Protein AF-N1J8Z5-F1 (afdb_monomer)

Radius of gyration: 18.15 Å; Cα contacts (8 Å, |Δi|>4): 123; chains: 1; bounding box: 37×50×65 Å

Foldseek 3Di:
DDPPQDPVVLCVPADPLLVVVLVCQVVVVAPQLQNCCVVVPPPRVALADPQRRRHRTSCCLQQPRPVNPVCSCVLCVVDPDNDPVSLSRDSSSSRSSSLSCLVVCPRVVSPVVSVVVVVVVVVVVVVVVVPVPDDDD

Organism: Blumeria graminis f. sp. hordei (strain DH14) (NCBI:txid546991)

Structure (mmCIF, N/CA/C/O backbone):
data_AF-N1J8Z5-F1
#
_entry.id   AF-N1J8Z5-F1
#
loop_
_atom_site.group_PDB
_atom_site.id
_atom_site.type_symbol
_atom_site.label_atom_id
_atom_site.label_alt_id
_atom_site.label_comp_id
_atom_site.label_asym_id
_atom_site.label_entity_id
_atom_site.label_seq_id
_atom_site.pdbx_PDB_ins_code
_atom_site.Cartn_x
_atom_site.Cartn_y
_atom_site.Cartn_z
_atom_site.occupancy
_atom_site.B_iso_or_equiv
_atom_site.auth_seq_id
_atom_site.auth_comp_id
_atom_site.auth_asym_id
_atom_site.auth_atom_id
_atom_site.pdbx_PDB_model_num
ATOM 1 N N . MET A 1 1 ? 8.241 29.263 -8.642 1.00 38.12 1 MET A N 1
ATOM 2 C CA . MET A 1 1 ? 8.062 27.816 -8.389 1.00 38.12 1 MET A CA 1
ATOM 3 C C . MET A 1 1 ? 8.670 27.029 -9.546 1.00 38.12 1 MET A C 1
ATOM 5 O O . MET A 1 1 ? 8.382 27.353 -10.688 1.00 38.12 1 MET A O 1
ATOM 9 N N . ASN A 1 2 ? 9.549 26.062 -9.270 1.00 30.31 2 ASN A N 1
ATOM 10 C CA . ASN A 1 2 ? 10.250 25.263 -10.283 1.00 30.31 2 ASN A CA 1
ATOM 11 C C . ASN A 1 2 ? 9.467 23.954 -10.510 1.00 30.31 2 ASN A C 1
ATOM 13 O O . ASN A 1 2 ? 9.427 23.104 -9.627 1.00 30.31 2 ASN A O 1
ATOM 17 N N . PHE A 1 3 ? 8.796 23.804 -11.654 1.00 43.50 3 PHE A N 1
ATOM 18 C CA . PHE A 1 3 ? 7.903 22.672 -11.957 1.00 43.50 3 PHE A CA 1
ATOM 19 C C . PHE A 1 3 ? 8.655 21.417 -12.446 1.00 43.50 3 PHE A C 1
ATOM 21 O O . PHE A 1 3 ? 8.291 20.825 -13.460 1.00 43.50 3 PHE A O 1
ATOM 28 N N . LYS A 1 4 ? 9.718 20.994 -11.750 1.00 46.00 4 LYS A N 1
ATOM 29 C CA . LYS A 1 4 ? 10.483 19.782 -12.121 1.00 46.00 4 LYS A CA 1
ATOM 30 C C . LYS A 1 4 ? 9.924 18.475 -11.530 1.00 46.00 4 LYS A C 1
ATOM 32 O O . LYS A 1 4 ? 10.306 17.393 -11.977 1.00 46.00 4 LYS A O 1
ATOM 37 N N . ASP A 1 5 ? 8.945 18.570 -10.628 1.00 51.22 5 ASP A N 1
ATOM 38 C CA . ASP A 1 5 ? 8.375 17.429 -9.898 1.00 51.22 5 ASP A CA 1
ATOM 39 C C . ASP A 1 5 ? 6.859 17.318 -10.092 1.00 51.22 5 ASP A C 1
ATOM 41 O O . ASP A 1 5 ? 6.058 17.433 -9.165 1.00 51.22 5 ASP A O 1
ATOM 45 N N . THR A 1 6 ? 6.426 17.124 -11.337 1.00 52.56 6 THR A N 1
ATOM 46 C CA . THR A 1 6 ? 5.006 16.905 -11.631 1.00 52.56 6 THR A CA 1
ATOM 47 C C . THR A 1 6 ? 4.553 15.556 -11.042 1.00 52.56 6 THR A C 1
ATOM 49 O O . THR A 1 6 ? 5.223 14.547 -11.289 1.00 52.56 6 THR A O 1
ATOM 52 N N . PRO A 1 7 ? 3.388 15.475 -10.360 1.00 59.75 7 PRO A N 1
ATOM 53 C CA . PRO A 1 7 ? 2.803 14.220 -9.859 1.00 59.75 7 PRO A CA 1
ATOM 54 C C . PRO A 1 7 ? 2.757 13.086 -10.897 1.00 59.75 7 PRO A C 1
ATOM 56 O O . PRO A 1 7 ? 2.840 11.912 -10.549 1.00 59.75 7 PRO A O 1
ATOM 59 N N . LEU A 1 8 ? 2.701 13.441 -12.185 1.00 64.06 8 LEU A N 1
ATOM 60 C CA . LEU A 1 8 ? 2.708 12.527 -13.327 1.00 64.06 8 LEU A CA 1
ATOM 61 C C . LEU A 1 8 ? 3.923 11.584 -13.374 1.00 64.06 8 LEU A C 1
ATOM 63 O O . LEU A 1 8 ? 3.793 10.470 -13.877 1.00 64.06 8 LEU A O 1
ATOM 67 N N . ARG A 1 9 ? 5.094 11.982 -12.850 1.00 74.38 9 ARG A N 1
ATOM 68 C CA . ARG A 1 9 ? 6.315 11.156 -12.940 1.00 74.38 9 ARG A CA 1
ATOM 69 C C . ARG A 1 9 ? 6.191 9.836 -12.182 1.00 74.38 9 ARG A C 1
ATOM 71 O O . ARG A 1 9 ? 6.648 8.819 -12.692 1.00 74.38 9 ARG A O 1
ATOM 78 N N . ILE A 1 10 ? 5.530 9.837 -11.022 1.00 78.88 10 ILE A N 1
ATOM 79 C CA . ILE A 1 10 ? 5.316 8.624 -10.211 1.00 78.88 10 ILE A CA 1
ATOM 80 C C . ILE A 1 10 ? 4.360 7.654 -10.918 1.00 78.88 10 ILE A C 1
ATOM 82 O O . ILE A 1 10 ? 4.491 6.446 -10.771 1.00 78.88 10 ILE A O 1
ATOM 86 N N . HIS A 1 11 ? 3.433 8.173 -11.727 1.00 82.88 11 HIS A N 1
ATOM 87 C CA . HIS A 1 11 ? 2.389 7.385 -12.385 1.00 82.88 11 HIS A CA 1
ATOM 88 C C . HIS A 1 11 ? 2.751 6.892 -13.789 1.00 82.88 11 HIS A C 1
ATOM 90 O O . HIS A 1 11 ? 2.055 6.030 -14.316 1.00 82.88 11 HIS A O 1
ATOM 96 N N . ARG A 1 12 ? 3.828 7.406 -14.402 1.00 77.06 12 ARG A N 1
ATOM 97 C CA . ARG A 1 12 ? 4.136 7.192 -15.830 1.00 77.06 12 ARG A CA 1
ATOM 98 C C . ARG A 1 12 ? 4.230 5.717 -16.238 1.00 77.06 12 ARG A C 1
ATOM 100 O O . ARG A 1 12 ? 3.844 5.383 -17.350 1.00 77.06 12 ARG A O 1
ATOM 107 N N . ASN A 1 13 ? 4.718 4.865 -15.339 1.00 79.44 13 ASN A N 1
ATOM 108 C CA . ASN A 1 13 ? 4.941 3.439 -15.591 1.00 79.44 13 ASN A CA 1
ATOM 109 C C . ASN A 1 13 ? 4.050 2.538 -14.721 1.00 79.44 13 ASN A C 1
ATOM 111 O O . ASN A 1 13 ? 4.352 1.360 -14.550 1.00 79.44 13 ASN A O 1
ATOM 115 N N . LEU A 1 14 ? 2.987 3.096 -14.135 1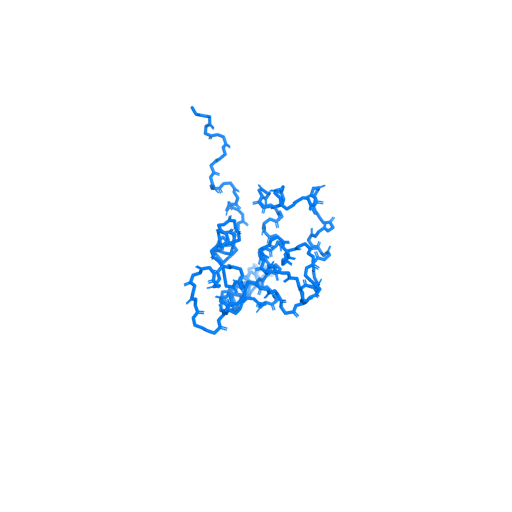.00 90.25 14 LEU A N 1
ATOM 116 C CA . LEU A 1 14 ? 2.051 2.352 -13.302 1.00 90.25 14 LEU A CA 1
ATOM 117 C C . LEU A 1 14 ? 0.800 1.991 -14.099 1.00 90.25 14 LEU A C 1
ATOM 119 O O . LEU A 1 14 ? 0.268 2.812 -14.848 1.00 90.25 14 LEU A O 1
ATOM 123 N N . THR A 1 15 ? 0.261 0.795 -13.870 1.00 91.25 15 THR A N 1
ATOM 124 C CA . THR A 1 15 ? -1.091 0.471 -14.340 1.00 91.25 15 THR A CA 1
ATOM 125 C C . THR A 1 15 ? -2.128 1.384 -13.674 1.00 91.25 15 THR A C 1
ATOM 127 O O . THR A 1 15 ? -1.847 2.096 -12.700 1.00 91.25 15 THR A O 1
ATOM 130 N N . ARG A 1 16 ? -3.374 1.366 -14.165 1.00 90.50 16 ARG A N 1
ATOM 131 C CA . ARG A 1 16 ? -4.466 2.115 -13.518 1.00 90.50 16 ARG A CA 1
ATOM 132 C C . ARG A 1 16 ? -4.691 1.644 -12.080 1.00 90.50 16 ARG A C 1
ATOM 134 O O . ARG A 1 16 ? -4.859 2.486 -11.197 1.00 90.50 16 ARG A O 1
ATOM 141 N N . ALA A 1 17 ? -4.647 0.331 -11.830 1.00 92.56 17 ALA A N 1
ATOM 142 C CA . ALA A 1 17 ? -4.777 -0.201 -10.477 1.00 92.56 17 ALA A CA 1
ATOM 143 C C . ALA A 1 17 ? -3.613 0.259 -9.592 1.00 92.56 17 ALA A C 1
ATOM 145 O O . ALA A 1 17 ? -3.847 0.820 -8.522 1.00 92.56 17 ALA A O 1
ATOM 146 N N . GLN A 1 18 ? -2.371 0.112 -10.061 1.00 94.06 18 GLN A N 1
ATOM 147 C CA . GLN A 1 18 ? -1.185 0.548 -9.321 1.00 94.06 18 GLN A CA 1
ATOM 148 C C . GLN A 1 18 ? -1.222 2.050 -9.012 1.00 94.06 18 GLN A C 1
ATOM 150 O O . GLN A 1 18 ? -0.948 2.450 -7.884 1.00 94.06 18 GLN A O 1
ATOM 155 N N . SER A 1 19 ? -1.634 2.884 -9.969 1.00 94.06 19 SER A N 1
ATOM 156 C CA . SER A 1 19 ? -1.789 4.328 -9.764 1.00 94.06 19 SER A CA 1
ATOM 157 C C . SER A 1 19 ? -2.828 4.664 -8.694 1.00 94.06 19 SER A C 1
ATOM 159 O O . SER A 1 19 ? -2.574 5.525 -7.851 1.00 94.06 19 SER A O 1
ATOM 161 N N . SER A 1 20 ? -3.969 3.969 -8.680 1.00 93.94 20 SER A N 1
ATOM 162 C CA . SER A 1 20 ? -4.996 4.151 -7.645 1.00 93.94 20 SER A CA 1
ATOM 163 C C . SER A 1 20 ? -4.469 3.781 -6.257 1.00 93.94 20 SER A C 1
ATOM 165 O O . SER A 1 20 ? -4.630 4.552 -5.307 1.00 93.94 20 SER A O 1
ATOM 167 N N . VAL A 1 21 ? -3.768 2.646 -6.147 1.00 95.44 21 VAL A N 1
ATOM 168 C CA . VAL A 1 21 ? -3.117 2.234 -4.897 1.00 95.44 21 VAL A CA 1
ATOM 169 C C . VAL A 1 21 ? -2.086 3.283 -4.477 1.00 95.44 21 VAL A C 1
ATOM 171 O O . VAL A 1 21 ? -2.115 3.737 -3.338 1.00 95.44 21 VAL A O 1
ATOM 174 N N . ALA A 1 22 ? -1.225 3.734 -5.391 1.00 9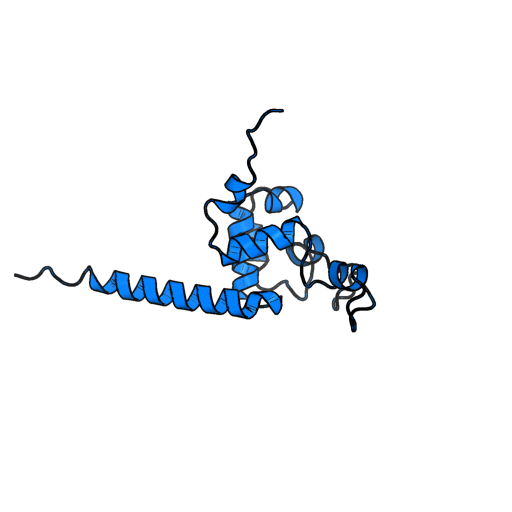5.19 22 ALA A N 1
ATOM 175 C CA . ALA A 1 22 ? -0.181 4.716 -5.115 1.00 95.19 22 ALA A CA 1
ATOM 176 C C . ALA A 1 22 ? -0.724 6.034 -4.542 1.00 95.19 22 ALA A C 1
ATOM 178 O O . ALA A 1 22 ? -0.193 6.535 -3.550 1.00 95.19 22 ALA A O 1
ATOM 179 N N . ILE A 1 23 ? -1.801 6.574 -5.123 1.00 94.69 23 ILE A N 1
ATOM 180 C CA . ILE A 1 23 ? -2.457 7.794 -4.627 1.00 94.69 23 ILE A CA 1
ATOM 181 C C . ILE A 1 23 ? -2.951 7.592 -3.192 1.00 94.69 23 ILE A C 1
ATOM 183 O O . ILE A 1 23 ? -2.731 8.448 -2.332 1.00 94.69 23 ILE A O 1
ATOM 187 N N . GLN A 1 24 ? -3.589 6.456 -2.914 1.00 95.88 24 GLN A N 1
ATOM 188 C CA . GLN A 1 24 ? -4.141 6.160 -1.591 1.00 95.88 24 GLN A CA 1
ATOM 189 C C . GLN A 1 24 ? -3.058 5.893 -0.542 1.00 95.88 24 GLN A C 1
ATOM 191 O O . GLN A 1 24 ? -3.215 6.302 0.605 1.00 95.88 24 GLN A O 1
ATOM 196 N N . LEU A 1 25 ? -1.935 5.277 -0.926 1.00 95.75 25 LEU A N 1
ATOM 197 C CA . LEU A 1 25 ? -0.776 5.119 -0.045 1.00 95.75 25 LEU A CA 1
ATOM 198 C C . LEU A 1 25 ? -0.180 6.477 0.335 1.00 95.75 25 LEU A C 1
ATOM 200 O O . LEU A 1 25 ? 0.014 6.747 1.516 1.00 95.75 25 LEU A O 1
ATOM 204 N N . ARG A 1 26 ? 0.069 7.348 -0.651 1.00 94.94 26 ARG A N 1
ATOM 205 C CA . ARG A 1 26 ? 0.719 8.652 -0.427 1.00 94.94 26 ARG A CA 1
ATOM 206 C C . ARG A 1 26 ? -0.161 9.647 0.328 1.00 94.94 26 ARG A C 1
ATOM 208 O O . ARG A 1 26 ? 0.357 10.458 1.083 1.00 94.94 26 ARG A O 1
ATOM 215 N N . SER A 1 27 ? -1.477 9.591 0.130 1.00 94.69 27 SER A N 1
ATOM 216 C CA . SER A 1 27 ? -2.441 10.422 0.871 1.00 94.69 27 SER A CA 1
ATOM 217 C C . SER A 1 27 ? -2.868 9.817 2.214 1.00 94.69 27 SER A C 1
ATOM 219 O O . SER A 1 27 ? -3.584 10.462 2.976 1.00 94.69 27 SER A O 1
ATOM 221 N N . GLU A 1 28 ? -2.485 8.566 2.485 1.00 95.25 28 GLU A N 1
ATOM 222 C CA . GLU A 1 28 ? -3.027 7.730 3.562 1.00 95.25 28 GLU A CA 1
ATOM 223 C C . GLU A 1 28 ? -4.568 7.664 3.593 1.00 95.25 28 GLU A C 1
ATOM 225 O O . GLU A 1 28 ? -5.171 7.368 4.626 1.00 95.25 28 GLU A O 1
ATOM 230 N N . HIS A 1 29 ? -5.234 7.925 2.465 1.00 96.44 29 HIS A N 1
ATOM 231 C CA . HIS A 1 29 ? -6.676 7.754 2.305 1.00 96.44 29 HIS A CA 1
ATOM 232 C C . HIS A 1 29 ? -6.969 6.322 1.866 1.00 96.44 29 HIS A C 1
ATOM 234 O O . HIS A 1 29 ? -7.289 6.057 0.710 1.00 96.44 29 HIS A O 1
ATOM 240 N N . ILE A 1 30 ? -6.786 5.390 2.797 1.00 96.19 30 ILE A N 1
ATOM 241 C CA . ILE A 1 30 ? -6.740 3.954 2.527 1.00 96.19 30 ILE A CA 1
ATOM 242 C C . ILE A 1 30 ? -7.432 3.175 3.647 1.00 96.19 30 ILE A C 1
ATOM 244 O O . ILE A 1 30 ? -7.491 3.642 4.782 1.00 96.19 30 ILE A O 1
ATOM 248 N N . GLY A 1 31 ? -7.942 1.979 3.353 1.00 95.94 31 GLY A N 1
ATOM 249 C CA . GLY A 1 31 ? -8.651 1.104 4.293 1.00 95.94 31 GLY A CA 1
ATOM 250 C C . GLY A 1 31 ? -7.785 0.470 5.388 1.00 95.94 31 GLY A C 1
ATOM 251 O O . GLY A 1 31 ? -7.889 -0.730 5.626 1.00 95.94 31 GLY A O 1
ATOM 252 N N . LEU A 1 32 ? -6.922 1.251 6.036 1.00 97.12 32 LEU A N 1
ATOM 253 C CA . LEU A 1 32 ? -6.162 0.863 7.221 1.00 97.12 32 LEU A CA 1
ATOM 254 C C . LEU A 1 32 ? -6.767 1.507 8.471 1.00 97.12 32 LEU A C 1
ATOM 256 O O . LEU A 1 32 ? -7.330 2.605 8.401 1.00 97.12 32 LEU A O 1
ATOM 260 N N . ASN A 1 33 ? -6.623 0.854 9.628 1.00 97.56 33 ASN A N 1
ATOM 261 C CA . ASN A 1 33 ? -7.302 1.287 10.849 1.00 97.56 33 ASN A CA 1
ATOM 262 C C . ASN A 1 33 ? -6.961 2.725 11.256 1.00 97.56 33 ASN A C 1
ATOM 264 O O . ASN A 1 33 ? -7.849 3.416 11.748 1.00 97.56 33 ASN A O 1
ATOM 268 N N . SER A 1 34 ? -5.736 3.214 11.008 1.00 98.06 34 SER A N 1
ATOM 269 C CA . SER A 1 34 ? -5.367 4.599 11.343 1.00 98.06 34 SER A CA 1
ATOM 270 C C . SER A 1 34 ? -6.227 5.641 10.617 1.00 98.06 34 SER A C 1
ATOM 272 O O . SER A 1 34 ? -6.616 6.651 11.204 1.00 98.06 34 SER A O 1
ATOM 274 N N . TYR A 1 35 ? -6.552 5.400 9.344 1.00 97.94 35 TYR A N 1
ATOM 275 C CA . TYR A 1 35 ? -7.412 6.277 8.557 1.00 97.94 35 TYR A CA 1
ATOM 276 C C . TYR A 1 35 ? -8.883 6.071 8.919 1.00 97.94 35 TYR A C 1
ATOM 278 O O . TYR A 1 35 ? -9.599 7.046 9.156 1.00 97.94 35 TYR A O 1
ATOM 286 N N . LEU A 1 36 ? -9.327 4.814 8.993 1.00 97.31 36 LEU A N 1
ATOM 287 C CA . LEU A 1 36 ? -10.727 4.464 9.233 1.00 97.31 36 LEU A CA 1
ATOM 288 C C . LEU A 1 36 ? -11.219 4.937 10.609 1.00 97.31 36 LEU A C 1
ATOM 290 O O . LEU A 1 36 ? -12.305 5.514 10.692 1.00 97.31 36 LEU A O 1
ATOM 294 N N . SER A 1 37 ? -10.413 4.784 11.666 1.00 97.81 37 SER A N 1
ATOM 295 C CA . SER A 1 37 ? -10.773 5.268 13.005 1.00 97.81 37 SER A CA 1
ATOM 296 C C . SER A 1 37 ? -10.839 6.796 13.055 1.00 97.81 37 SER A C 1
ATOM 298 O O . SER A 1 37 ? -11.785 7.363 13.600 1.00 97.81 37 SER A O 1
ATOM 300 N N . ARG A 1 38 ? -9.896 7.490 12.399 1.00 97.69 38 ARG A N 1
ATOM 301 C CA . ARG A 1 38 ? -9.898 8.958 12.269 1.00 97.69 38 ARG A CA 1
ATOM 302 C C . ARG A 1 38 ? -11.144 9.471 11.542 1.00 97.69 38 ARG A C 1
ATOM 304 O O . ARG A 1 38 ? -11.625 10.560 11.844 1.00 97.69 38 ARG A O 1
ATOM 311 N N . ARG A 1 39 ? -11.680 8.694 10.597 1.00 97.62 39 ARG A N 1
ATOM 312 C CA . ARG A 1 39 ? -12.945 8.980 9.899 1.00 97.62 39 ARG A CA 1
ATOM 313 C C . ARG A 1 39 ? -14.186 8.457 10.628 1.00 97.62 39 ARG A C 1
ATOM 315 O O . ARG A 1 39 ? -15.283 8.630 10.112 1.00 97.62 39 ARG A O 1
ATOM 322 N N . LYS A 1 40 ? -14.030 7.878 11.824 1.00 97.56 40 LYS A N 1
ATOM 323 C CA . LYS A 1 40 ? -15.115 7.339 12.660 1.00 97.56 40 LYS A CA 1
ATOM 324 C C . LYS A 1 40 ? -15.968 6.291 11.930 1.00 97.56 40 LYS A C 1
ATOM 326 O O . LYS A 1 40 ? -17.188 6.255 12.080 1.00 97.56 40 LYS A O 1
ATOM 331 N N . VAL A 1 41 ? -15.333 5.442 11.119 1.00 97.00 41 VAL A N 1
ATOM 332 C CA . VAL A 1 41 ? -16.021 4.341 10.431 1.00 97.00 41 VAL A CA 1
ATOM 333 C C . VAL A 1 41 ? -16.536 3.336 11.466 1.00 97.00 41 VAL A C 1
ATOM 335 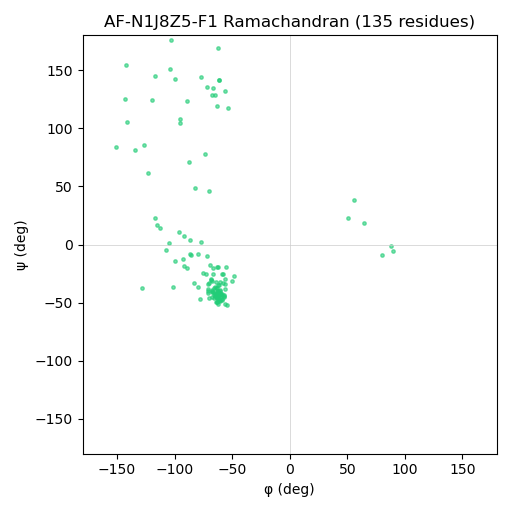O O . VAL A 1 41 ? -15.786 2.881 12.331 1.00 97.00 41 VAL A O 1
ATOM 338 N N . ARG A 1 42 ? -17.825 2.978 11.379 1.00 96.50 42 ARG A N 1
ATOM 339 C CA . ARG A 1 42 ? -18.451 2.005 12.291 1.00 96.50 42 ARG A CA 1
ATOM 340 C C . ARG A 1 42 ? -17.686 0.678 12.258 1.00 96.50 42 ARG A C 1
ATOM 342 O O . ARG A 1 42 ? -17.401 0.157 11.184 1.00 96.50 42 ARG A O 1
ATOM 349 N N . GLY A 1 43 ? -17.375 0.140 13.437 1.00 95.38 43 GLY A N 1
ATOM 350 C CA . GLY A 1 43 ? -16.610 -1.102 13.587 1.00 95.38 43 GLY A CA 1
ATOM 351 C C . GLY A 1 43 ? -15.086 -0.933 13.617 1.00 95.38 43 GLY A C 1
ATOM 352 O O . GLY A 1 43 ? -14.388 -1.927 13.793 1.00 95.38 43 GLY A O 1
ATOM 353 N N . VAL A 1 44 ? -14.552 0.290 13.490 1.00 96.50 44 VAL A N 1
ATOM 354 C CA . VAL A 1 44 ? -13.113 0.574 13.640 1.00 96.50 44 VAL A CA 1
ATOM 355 C C . VAL A 1 44 ? -12.902 1.691 14.660 1.00 96.50 44 VAL A C 1
ATOM 357 O O . VAL A 1 44 ? -12.798 2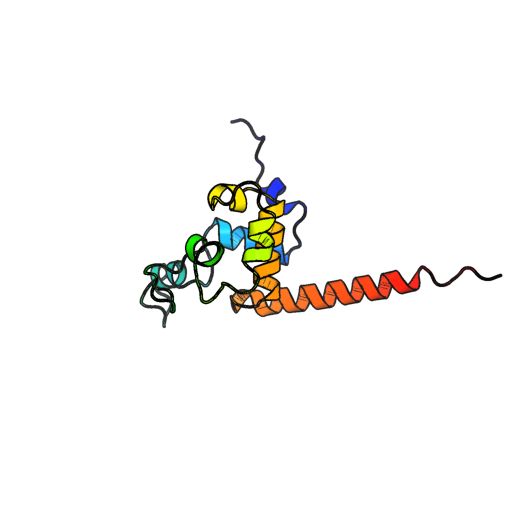.866 14.321 1.00 96.50 44 VAL A O 1
ATOM 360 N N . GLU A 1 45 ? -12.840 1.319 15.935 1.00 96.00 45 GLU A N 1
ATOM 361 C CA . GLU A 1 45 ? -12.739 2.294 17.031 1.00 96.00 45 GLU A CA 1
ATOM 362 C C . GLU A 1 45 ? -11.309 2.773 17.286 1.00 96.00 45 GLU A C 1
ATOM 364 O O . GLU A 1 45 ? -11.085 3.922 17.663 1.00 96.00 45 GLU A O 1
ATOM 369 N N . LYS A 1 46 ? -10.322 1.895 17.078 1.00 97.62 46 LYS A N 1
ATOM 370 C CA . LYS A 1 46 ? -8.919 2.161 17.407 1.00 97.62 46 LYS A CA 1
ATOM 371 C C . LYS A 1 46 ? -8.051 2.149 16.151 1.00 97.62 46 LYS A C 1
ATOM 373 O O . LYS A 1 46 ? -8.270 1.317 15.272 1.00 97.62 46 LYS A O 1
ATOM 378 N N . PRO A 1 47 ? -7.017 3.008 16.084 1.00 98.00 47 PRO A N 1
ATOM 379 C CA . PRO A 1 47 ? -6.078 3.020 14.965 1.00 98.00 47 PRO A CA 1
ATOM 380 C C . PRO A 1 47 ? -5.133 1.810 14.971 1.00 98.00 47 PRO A C 1
ATOM 382 O O . PRO A 1 47 ? -4.395 1.610 14.010 1.00 98.00 47 PRO A O 1
ATOM 385 N N . SER A 1 48 ? -5.118 1.023 16.048 1.00 98.19 48 SER A N 1
ATOM 386 C CA . SER A 1 48 ? -4.165 -0.059 16.278 1.00 98.19 48 SER A CA 1
ATOM 387 C C . SER A 1 48 ? -4.239 -1.158 15.222 1.00 98.19 48 SER A C 1
ATOM 389 O O . SER A 1 48 ? -5.315 -1.566 14.777 1.00 98.19 48 SER A O 1
ATOM 391 N N . CYS A 1 49 ? -3.072 -1.679 14.862 1.00 97.81 49 CYS A N 1
ATOM 392 C CA . CYS A 1 49 ? -2.943 -2.859 14.026 1.00 97.81 49 CYS A CA 1
ATOM 393 C C . CYS A 1 49 ? -3.226 -4.124 14.851 1.00 97.81 49 CYS A C 1
ATOM 395 O O . CYS A 1 49 ? -2.772 -4.200 15.995 1.00 97.81 49 CYS A O 1
ATOM 397 N N . PRO A 1 50 ? -3.855 -5.164 14.270 1.00 95.44 50 PRO A N 1
ATOM 398 C CA . PRO A 1 50 ? -3.986 -6.472 14.919 1.00 95.44 50 PRO A CA 1
ATOM 399 C C . PRO A 1 50 ? -2.659 -7.103 15.367 1.00 95.44 50 PRO A C 1
ATOM 401 O O . PRO A 1 50 ? -2.655 -7.967 16.232 1.00 95.44 50 PRO A O 1
ATOM 404 N N . CYS A 1 51 ? -1.517 -6.663 14.822 1.00 97.25 51 CYS A N 1
ATOM 405 C CA . CYS A 1 51 ? -0.199 -7.107 15.276 1.00 97.25 51 CYS A CA 1
ATOM 406 C C . CYS A 1 51 ? 0.272 -6.464 16.599 1.00 97.25 51 CYS A C 1
ATOM 408 O O . CYS A 1 51 ? 1.421 -6.661 16.981 1.00 97.25 51 CYS A O 1
ATOM 410 N N . GLY A 1 52 ? -0.551 -5.623 17.234 1.00 97.50 52 GLY A N 1
ATOM 411 C CA . GLY A 1 52 ? -0.224 -4.896 18.465 1.00 97.50 52 GLY A CA 1
ATOM 412 C C . GLY A 1 52 ? 0.418 -3.520 18.256 1.00 97.50 52 GLY A C 1
ATOM 413 O O . GLY A 1 52 ? 0.592 -2.777 19.217 1.00 97.50 52 GLY A O 1
ATOM 414 N N . TYR A 1 53 ? 0.745 -3.130 17.018 1.00 98.19 53 TYR A N 1
ATOM 415 C CA . TYR A 1 53 ? 1.312 -1.804 16.758 1.00 98.19 53 TYR A CA 1
ATOM 416 C C . TYR A 1 53 ? 0.241 -0.707 16.929 1.00 98.19 53 TYR A C 1
ATOM 418 O O . TYR A 1 53 ? -0.866 -0.861 16.406 1.00 98.19 53 TYR A O 1
ATOM 426 N N . PRO A 1 54 ? 0.535 0.417 17.607 1.00 97.81 54 PRO A N 1
ATOM 427 C CA . PRO A 1 54 ? -0.483 1.386 18.027 1.00 97.81 54 PRO A CA 1
ATOM 428 C C . PRO A 1 54 ? -1.176 2.132 16.879 1.00 97.81 54 PRO A C 1
ATOM 430 O O . PRO A 1 54 ? -2.276 2.641 17.068 1.00 9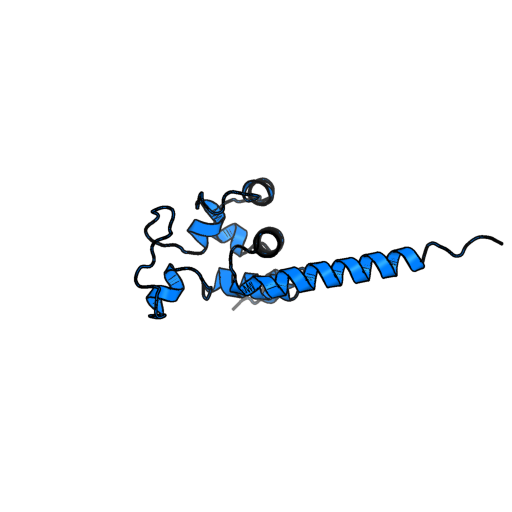7.81 54 PRO A O 1
ATOM 433 N N . SER A 1 55 ? -0.579 2.181 15.684 1.00 97.69 55 SER A N 1
ATOM 434 C CA . SER A 1 55 ? -1.175 2.845 14.519 1.00 97.69 55 SER A CA 1
ATOM 435 C C . SER A 1 55 ? -0.922 2.063 13.233 1.00 97.69 55 SER A C 1
ATOM 437 O O . SER A 1 55 ? 0.184 2.057 12.694 1.00 97.69 55 SER A O 1
ATOM 439 N N . GLN A 1 56 ? -1.951 1.391 12.722 1.00 97.88 56 GLN A N 1
ATOM 440 C CA . GLN A 1 56 ? -1.917 0.720 11.428 1.00 97.88 56 GLN A CA 1
ATOM 441 C C . GLN A 1 56 ? -1.968 1.758 10.304 1.00 97.88 56 GLN A C 1
ATOM 443 O O . GLN A 1 56 ? -3.012 1.981 9.704 1.00 97.88 56 GLN A O 1
ATOM 448 N N . ASN A 1 57 ? -0.838 2.403 10.040 1.00 97.69 57 ASN A N 1
ATOM 449 C CA . ASN A 1 57 ? -0.651 3.328 8.927 1.00 97.69 57 ASN A CA 1
ATOM 450 C C . ASN A 1 57 ? 0.150 2.677 7.790 1.00 97.69 57 ASN A C 1
ATOM 452 O O . ASN A 1 57 ? 0.618 1.536 7.897 1.00 97.69 57 ASN A O 1
ATOM 456 N N . VAL A 1 58 ? 0.310 3.410 6.688 1.00 97.75 58 VAL A N 1
ATOM 457 C CA . VAL A 1 58 ? 0.980 2.904 5.484 1.00 97.75 58 VAL A CA 1
ATOM 458 C C . VAL A 1 58 ? 2.448 2.589 5.769 1.00 97.75 58 VAL A C 1
ATOM 460 O O . VAL A 1 58 ? 2.939 1.535 5.369 1.00 97.75 58 VAL A O 1
ATOM 463 N N . LYS A 1 59 ? 3.140 3.448 6.525 1.00 98.12 59 LYS A N 1
ATOM 464 C CA . LYS A 1 59 ? 4.543 3.232 6.905 1.00 98.12 59 LYS A CA 1
ATOM 465 C C . LYS A 1 59 ? 4.732 1.928 7.676 1.00 98.12 59 LYS A C 1
ATOM 467 O O . LYS A 1 59 ? 5.607 1.134 7.337 1.00 98.12 59 LYS A O 1
ATOM 472 N N . HIS A 1 60 ? 3.894 1.678 8.680 1.00 98.19 60 HIS A N 1
ATOM 473 C CA . HIS A 1 60 ? 3.920 0.443 9.453 1.00 98.19 60 HIS A CA 1
ATOM 474 C C . HIS A 1 60 ? 3.657 -0.775 8.563 1.00 98.19 60 HIS A C 1
ATOM 476 O O . HIS A 1 60 ? 4.418 -1.740 8.602 1.00 98.19 60 HIS A O 1
ATOM 482 N N . MET A 1 61 ? 2.614 -0.716 7.736 1.00 96.88 61 MET A N 1
ATOM 483 C CA . MET A 1 61 ? 2.237 -1.774 6.800 1.00 96.88 61 MET A CA 1
ATOM 484 C C . MET A 1 61 ? 3.387 -2.144 5.846 1.00 96.88 61 MET A C 1
ATOM 486 O O . MET A 1 61 ? 3.756 -3.314 5.745 1.00 96.88 61 MET A O 1
ATOM 490 N N . VAL A 1 62 ? 3.980 -1.144 5.185 1.00 97.00 62 VAL A N 1
ATOM 491 C CA . VAL A 1 62 ? 5.029 -1.328 4.170 1.00 97.00 62 VAL A CA 1
ATOM 492 C C . VAL A 1 62 ? 6.348 -1.781 4.789 1.00 97.00 62 VAL A C 1
ATOM 494 O O . VAL A 1 62 ? 7.021 -2.617 4.196 1.00 97.00 62 VAL A O 1
ATOM 497 N N . LEU A 1 63 ? 6.732 -1.268 5.963 1.00 97.44 63 LEU A N 1
ATOM 498 C CA . LEU A 1 63 ? 8.081 -1.483 6.502 1.00 97.44 63 LEU A CA 1
ATOM 499 C C . LEU A 1 63 ? 8.178 -2.550 7.591 1.00 97.44 63 LEU A C 1
ATOM 501 O O . LEU A 1 63 ? 9.182 -3.254 7.656 1.00 97.44 63 LEU A O 1
ATOM 505 N N . ALA A 1 64 ? 7.173 -2.667 8.460 1.00 97.06 64 ALA A N 1
ATOM 506 C CA . ALA A 1 64 ? 7.362 -3.309 9.764 1.00 97.06 64 ALA A CA 1
ATOM 507 C C . ALA A 1 64 ? 6.347 -4.412 10.080 1.00 97.06 64 ALA A C 1
ATOM 509 O O . ALA A 1 64 ? 6.724 -5.442 10.634 1.00 97.06 64 ALA A O 1
ATOM 510 N N . CYS A 1 65 ? 5.081 -4.253 9.683 1.00 97.69 65 CYS A N 1
ATOM 511 C CA . CYS A 1 65 ? 3.978 -5.109 10.114 1.00 97.69 65 CYS A CA 1
ATOM 512 C C . CYS A 1 65 ? 4.255 -6.606 9.865 1.00 97.69 65 CYS A C 1
ATOM 514 O O . CYS A 1 65 ? 4.411 -7.000 8.705 1.00 97.69 65 CYS A O 1
ATOM 516 N N . PRO A 1 66 ? 4.317 -7.461 10.902 1.00 96.81 66 PRO A N 1
ATOM 517 C CA . PRO A 1 66 ? 4.607 -8.885 10.724 1.00 96.81 66 PRO A CA 1
ATOM 518 C C . PRO A 1 66 ? 3.471 -9.618 10.002 1.00 96.81 66 PRO A C 1
ATOM 520 O O . PRO A 1 66 ? 3.724 -10.522 9.212 1.00 96.81 66 PRO A O 1
ATOM 523 N N . GLN A 1 67 ? 2.228 -9.160 10.179 1.00 94.31 67 GLN A N 1
ATOM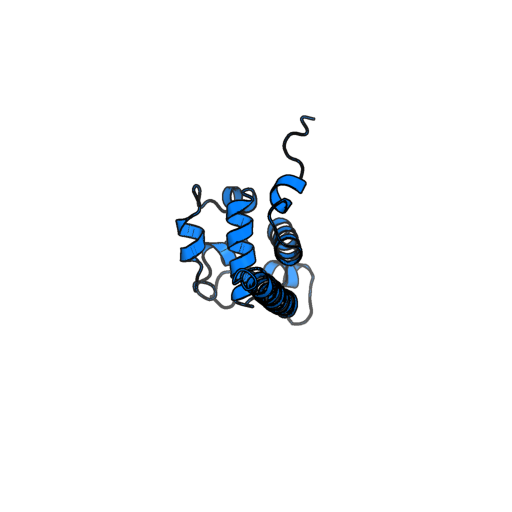 524 C CA . GLN A 1 67 ? 1.050 -9.702 9.489 1.00 94.31 67 GLN A CA 1
ATOM 525 C C . GLN A 1 67 ? 1.132 -9.516 7.958 1.00 94.31 67 GLN A C 1
ATOM 527 O O . GLN A 1 67 ? 0.467 -10.216 7.204 1.00 94.31 67 GLN A O 1
ATOM 532 N N . TRP A 1 68 ? 1.979 -8.588 7.496 1.00 93.81 68 TRP A N 1
ATOM 533 C CA . TRP A 1 68 ? 2.172 -8.230 6.089 1.00 93.81 68 TRP A CA 1
ATOM 534 C C . TRP A 1 68 ? 3.607 -8.531 5.643 1.00 93.81 68 TRP A C 1
ATOM 536 O O . TRP A 1 68 ? 4.125 -7.927 4.713 1.00 93.81 68 TRP A O 1
ATOM 546 N N . ALA A 1 69 ? 4.311 -9.442 6.319 1.00 94.56 69 ALA A N 1
ATOM 547 C CA . ALA A 1 69 ? 5.712 -9.716 6.008 1.00 94.56 69 ALA A CA 1
ATOM 548 C C . ALA A 1 69 ? 5.900 -10.493 4.691 1.00 94.56 69 ALA A C 1
ATOM 550 O O . ALA A 1 69 ? 6.953 -10.390 4.054 1.00 94.56 69 ALA A O 1
ATOM 551 N N . ASN A 1 70 ? 4.897 -11.266 4.257 1.00 94.94 70 ASN A N 1
ATOM 552 C CA . ASN A 1 70 ? 5.029 -12.144 3.095 1.00 94.94 70 ASN A CA 1
ATOM 553 C C . ASN A 1 70 ? 5.280 -11.341 1.804 1.00 94.94 70 ASN A C 1
ATOM 555 O O . ASN A 1 70 ? 4.469 -10.520 1.388 1.00 94.94 70 ASN A O 1
ATOM 559 N N . GLY A 1 71 ? 6.419 -11.577 1.151 1.00 92.19 71 GLY A N 1
ATOM 560 C CA . GLY A 1 71 ? 6.812 -10.867 -0.071 1.00 92.19 71 GLY A CA 1
ATOM 561 C C . GLY A 1 71 ? 7.416 -9.474 0.149 1.00 92.19 71 GLY A C 1
ATOM 562 O O . GLY A 1 71 ? 8.011 -8.940 -0.784 1.00 92.19 71 GLY A O 1
ATOM 563 N N . ARG A 1 72 ? 7.375 -8.919 1.373 1.00 95.38 72 ARG A N 1
ATOM 564 C CA . ARG A 1 72 ? 7.929 -7.588 1.683 1.00 95.38 72 ARG A CA 1
ATOM 565 C C . ARG A 1 72 ? 9.413 -7.474 1.340 1.00 95.38 72 ARG A C 1
ATOM 567 O O . ARG A 1 72 ? 9.857 -6.509 0.726 1.00 95.38 72 ARG A O 1
ATOM 574 N N . GLY A 1 73 ? 10.185 -8.501 1.695 1.00 95.00 73 GLY A N 1
ATOM 575 C CA . GLY A 1 73 ? 11.619 -8.539 1.407 1.00 95.00 73 GLY A CA 1
ATOM 576 C C . GLY A 1 73 ? 11.946 -8.433 -0.088 1.00 95.00 73 GLY A C 1
ATOM 577 O O . GLY A 1 73 ? 13.027 -7.970 -0.432 1.00 95.00 73 GLY A O 1
ATOM 578 N N . GLY A 1 74 ? 11.024 -8.821 -0.978 1.00 94.25 74 GLY A N 1
ATOM 579 C CA . GLY A 1 74 ? 11.228 -8.781 -2.426 1.00 94.25 74 GLY A CA 1
ATOM 580 C C . GLY A 1 74 ? 11.432 -7.367 -2.966 1.00 94.25 74 GLY A C 1
ATOM 581 O O . GLY A 1 74 ? 12.401 -7.134 -3.686 1.00 94.25 74 GLY A O 1
ATOM 582 N N . PHE A 1 75 ? 10.563 -6.423 -2.593 1.00 93.81 75 PHE A N 1
ATOM 583 C CA . PHE A 1 75 ? 10.710 -5.031 -3.022 1.00 93.81 75 PHE A CA 1
ATOM 584 C C . PHE A 1 75 ? 11.747 -4.276 -2.183 1.00 93.81 75 PHE A C 1
ATOM 586 O O . PHE A 1 75 ? 12.527 -3.515 -2.745 1.00 93.81 75 PHE A O 1
ATOM 593 N N . LEU A 1 76 ? 11.841 -4.544 -0.872 1.00 96.00 76 LEU A N 1
ATOM 594 C CA . LEU A 1 76 ? 12.825 -3.875 -0.009 1.00 96.00 76 LEU A CA 1
ATOM 595 C C . LEU A 1 76 ? 14.270 -4.150 -0.438 1.00 96.00 76 LEU A C 1
ATOM 597 O O . LEU A 1 76 ? 15.124 -3.276 -0.317 1.00 96.00 76 LEU A O 1
ATOM 601 N N . ARG A 1 77 ? 14.569 -5.351 -0.947 1.00 96.31 77 ARG A N 1
ATOM 602 C CA . ARG A 1 77 ? 15.908 -5.671 -1.470 1.00 96.31 77 ARG A CA 1
ATOM 603 C C . ARG A 1 77 ? 16.277 -4.877 -2.724 1.00 96.31 77 ARG A C 1
ATOM 605 O O . ARG A 1 77 ? 17.462 -4.694 -2.961 1.00 96.31 77 ARG A O 1
ATOM 612 N N . GLN A 1 78 ? 15.289 -4.427 -3.494 1.00 95.50 78 GLN A N 1
ATOM 613 C CA . GLN A 1 78 ? 15.491 -3.677 -4.737 1.00 95.50 78 GLN A CA 1
ATOM 614 C C . GLN A 1 78 ? 15.519 -2.158 -4.521 1.00 95.50 78 GLN A C 1
ATOM 616 O O . GLN A 1 78 ? 16.010 -1.433 -5.385 1.00 95.50 78 GLN A O 1
ATOM 621 N N . ALA A 1 79 ? 15.000 -1.680 -3.388 1.00 95.25 79 ALA A N 1
ATOM 622 C CA . ALA A 1 79 ? 15.037 -0.271 -3.026 1.00 95.25 79 ALA A CA 1
ATOM 623 C C . ALA A 1 79 ? 16.480 0.177 -2.752 1.00 95.25 79 ALA A C 1
ATOM 625 O O . ALA A 1 79 ? 17.193 -0.449 -1.961 1.00 95.25 79 ALA A O 1
ATOM 626 N N . LYS A 1 80 ? 16.895 1.277 -3.392 1.00 93.69 80 LYS A N 1
ATOM 627 C CA . LYS A 1 80 ? 18.212 1.899 -3.162 1.00 93.69 80 LYS A CA 1
ATOM 628 C C . LYS A 1 80 ? 18.274 2.580 -1.798 1.00 93.69 80 LYS A C 1
ATOM 630 O O . LYS A 1 80 ? 19.266 2.447 -1.091 1.00 93.69 80 LYS A O 1
ATOM 635 N N . ASP A 1 81 ? 17.196 3.267 -1.436 1.00 96.31 81 ASP A N 1
ATOM 636 C CA . ASP A 1 81 ? 16.970 3.828 -0.111 1.00 96.31 81 ASP A CA 1
ATOM 637 C C . ASP A 1 81 ? 15.692 3.206 0.463 1.00 96.31 81 ASP A C 1
ATOM 639 O O . ASP A 1 81 ? 14.631 3.245 -0.156 1.00 96.31 81 ASP A O 1
ATOM 643 N N . ARG A 1 82 ? 15.810 2.596 1.645 1.00 95.88 82 ARG A N 1
ATOM 644 C CA . ARG A 1 82 ? 14.710 1.913 2.343 1.00 95.88 82 ARG A CA 1
ATOM 645 C C . ARG A 1 82 ? 13.956 2.829 3.306 1.00 95.88 82 ARG A C 1
ATOM 647 O O . ARG A 1 82 ? 13.106 2.351 4.063 1.00 95.88 82 ARG A O 1
ATOM 654 N N . SER A 1 83 ? 14.249 4.125 3.305 1.00 97.19 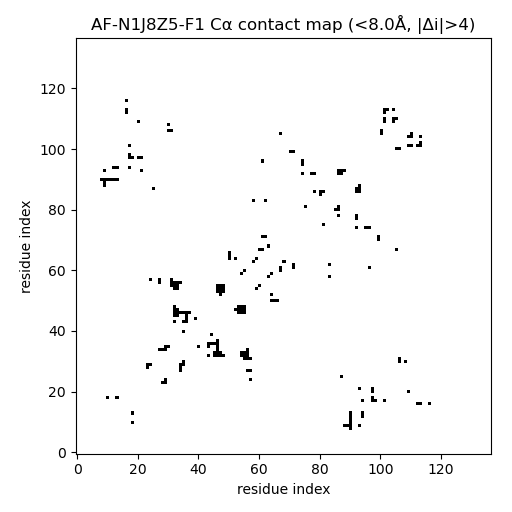83 SER A N 1
ATOM 655 C CA . SER A 1 83 ? 13.416 5.111 3.973 1.00 97.19 83 SER A CA 1
ATOM 656 C C . SER A 1 83 ? 12.015 5.115 3.348 1.00 97.19 83 SER A C 1
ATOM 658 O O . SER A 1 83 ? 11.830 4.936 2.143 1.00 97.19 83 SER A O 1
ATOM 660 N N . PHE A 1 84 ? 10.992 5.278 4.191 1.00 96.06 84 PHE A N 1
ATOM 661 C CA . PHE A 1 84 ? 9.605 5.312 3.720 1.00 96.06 84 PHE A CA 1
ATOM 662 C C . PHE A 1 84 ? 9.397 6.417 2.680 1.00 96.06 84 PHE A C 1
ATOM 664 O O . PHE A 1 84 ? 8.757 6.199 1.657 1.00 96.06 84 PHE A O 1
ATOM 671 N N . GLU A 1 85 ? 9.961 7.593 2.948 1.00 94.75 85 GLU A N 1
ATOM 672 C CA . GLU A 1 85 ? 9.809 8.773 2.106 1.00 94.75 85 GLU A CA 1
ATOM 673 C C . GLU A 1 85 ? 10.458 8.591 0.732 1.00 94.75 85 GLU A C 1
ATOM 675 O O . GLU A 1 85 ? 9.818 8.897 -0.274 1.00 94.75 85 GLU A O 1
ATOM 680 N N . ALA A 1 86 ? 11.670 8.029 0.654 1.00 95.12 86 ALA A N 1
ATOM 681 C CA . ALA A 1 86 ? 12.313 7.775 -0.633 1.00 95.12 86 ALA A CA 1
ATOM 682 C C . ALA A 1 86 ? 11.513 6.778 -1.479 1.00 95.12 86 ALA A C 1
ATOM 684 O O . ALA A 1 86 ? 11.227 7.051 -2.645 1.00 95.12 86 ALA A O 1
ATOM 685 N N . MET A 1 87 ? 11.064 5.669 -0.882 1.00 95.62 87 MET A N 1
ATOM 686 C CA . MET A 1 87 ? 10.283 4.664 -1.608 1.00 95.62 87 MET A CA 1
ATOM 687 C C . MET A 1 87 ? 8.922 5.191 -2.080 1.00 95.62 87 MET A C 1
ATOM 689 O O . MET A 1 87 ? 8.494 4.854 -3.178 1.00 95.62 87 MET A O 1
ATOM 693 N N . MET A 1 88 ? 8.247 6.045 -1.298 1.00 94.00 88 MET A N 1
ATOM 694 C CA . MET A 1 88 ? 6.972 6.657 -1.709 1.00 94.00 88 MET A CA 1
ATOM 695 C C . MET A 1 88 ? 7.123 7.676 -2.852 1.00 94.00 88 MET A C 1
ATOM 697 O O . MET A 1 88 ? 6.133 8.017 -3.506 1.00 94.00 88 MET A O 1
ATOM 701 N N . ASN A 1 89 ? 8.344 8.168 -3.089 1.00 91.44 89 ASN A N 1
ATOM 702 C CA . ASN A 1 89 ? 8.665 9.141 -4.133 1.00 91.44 89 ASN A CA 1
ATOM 703 C C . ASN A 1 89 ? 9.446 8.538 -5.320 1.00 91.44 89 ASN A C 1
ATOM 705 O O . ASN A 1 89 ? 9.640 9.229 -6.320 1.00 91.44 89 ASN A O 1
ATOM 709 N N . SER A 1 90 ? 9.845 7.261 -5.266 1.00 91.38 90 SER A N 1
ATOM 710 C CA . SER A 1 90 ? 10.412 6.534 -6.411 1.00 91.38 90 SER A CA 1
ATOM 711 C C . SER A 1 90 ? 9.300 5.859 -7.227 1.00 91.38 90 SER A C 1
ATOM 713 O O . SER A 1 90 ? 8.558 5.036 -6.685 1.00 91.38 90 SER A O 1
ATOM 715 N N . PRO A 1 91 ? 9.184 6.141 -8.541 1.00 91.12 91 PRO A N 1
ATOM 716 C CA . PRO A 1 91 ? 8.258 5.425 -9.419 1.00 91.12 91 PRO A CA 1
ATOM 717 C C . PRO A 1 91 ? 8.483 3.904 -9.407 1.00 91.12 91 PRO A C 1
ATOM 719 O O . PRO A 1 91 ? 7.526 3.132 -9.417 1.00 91.12 91 PRO A O 1
ATOM 722 N N . GLU A 1 92 ? 9.741 3.462 -9.351 1.00 92.69 92 GLU A N 1
ATOM 723 C CA . GLU A 1 92 ? 10.120 2.050 -9.366 1.00 92.69 92 GLU A CA 1
ATOM 724 C C . GLU A 1 92 ? 9.727 1.335 -8.068 1.00 92.69 92 GLU A C 1
ATOM 726 O O . GLU A 1 92 ? 9.162 0.240 -8.112 1.00 92.69 92 GLU A O 1
ATOM 731 N N . ASP A 1 93 ? 9.997 1.942 -6.909 1.00 95.12 93 ASP A N 1
ATOM 732 C CA . ASP A 1 93 ? 9.591 1.374 -5.620 1.00 95.12 93 ASP A CA 1
ATOM 733 C C . ASP A 1 93 ? 8.071 1.377 -5.468 1.00 95.12 93 ASP A C 1
ATOM 735 O O . ASP A 1 93 ? 7.499 0.373 -5.035 1.00 95.12 93 ASP A O 1
ATOM 739 N N . MET A 1 94 ? 7.393 2.437 -5.912 1.00 94.88 94 MET A N 1
ATOM 740 C CA . MET A 1 94 ? 5.932 2.487 -5.922 1.00 94.88 94 MET A CA 1
ATOM 741 C C . MET A 1 94 ? 5.322 1.411 -6.816 1.00 94.88 94 MET A C 1
ATOM 743 O O . MET A 1 94 ? 4.354 0.772 -6.403 1.00 94.88 94 MET A O 1
ATOM 747 N N . ALA A 1 95 ? 5.894 1.136 -7.990 1.00 94.69 95 ALA A N 1
ATOM 748 C CA . ALA A 1 95 ? 5.441 0.033 -8.836 1.00 94.69 95 ALA A CA 1
ATOM 749 C C . ALA A 1 95 ? 5.547 -1.309 -8.100 1.00 94.69 95 ALA A C 1
ATOM 751 O O . ALA A 1 95 ? 4.581 -2.070 -8.033 1.00 94.69 95 ALA A O 1
ATOM 752 N N . ARG A 1 96 ? 6.688 -1.574 -7.454 1.00 95.62 96 ARG A N 1
ATOM 753 C CA . ARG A 1 96 ? 6.900 -2.816 -6.698 1.00 95.62 96 ARG A CA 1
ATOM 754 C C . ARG A 1 96 ? 5.964 -2.950 -5.497 1.00 95.62 96 ARG A C 1
ATOM 756 O O . ARG A 1 96 ? 5.388 -4.018 -5.295 1.00 95.62 96 ARG A O 1
ATOM 763 N N . ILE A 1 97 ? 5.800 -1.888 -4.708 1.00 95.81 97 ILE A N 1
ATOM 764 C CA . ILE A 1 97 ? 4.949 -1.880 -3.509 1.00 95.81 97 ILE A CA 1
ATOM 765 C C . ILE A 1 97 ? 3.477 -2.047 -3.895 1.00 95.81 97 ILE A C 1
ATOM 767 O O . ILE A 1 97 ? 2.769 -2.857 -3.297 1.00 95.81 97 ILE A O 1
ATOM 771 N N . THR A 1 98 ? 3.005 -1.316 -4.905 1.00 95.44 98 THR A N 1
ATOM 772 C CA . THR A 1 98 ? 1.606 -1.400 -5.349 1.00 95.44 98 THR A CA 1
ATOM 773 C C . THR A 1 98 ? 1.296 -2.757 -5.974 1.00 95.44 98 THR A C 1
ATOM 775 O O . THR A 1 98 ? 0.272 -3.349 -5.635 1.00 95.44 98 THR A O 1
ATOM 778 N N . GLN A 1 99 ? 2.203 -3.313 -6.784 1.00 94.38 99 GLN A N 1
ATOM 779 C CA . GLN A 1 99 ? 2.065 -4.673 -7.308 1.00 94.38 99 GLN A CA 1
ATOM 780 C C . GLN A 1 99 ? 2.000 -5.712 -6.186 1.00 94.38 99 GLN A C 1
ATOM 782 O O . GLN A 1 99 ? 1.176 -6.622 -6.220 1.00 94.38 99 GLN A O 1
ATOM 787 N N . TRP A 1 100 ? 2.854 -5.579 -5.173 1.00 94.69 100 TRP A N 1
ATOM 788 C CA . TRP A 1 100 ? 2.854 -6.462 -4.013 1.00 94.69 100 TRP A CA 1
ATOM 789 C C . TRP A 1 100 ? 1.523 -6.416 -3.249 1.00 94.69 100 TRP A C 1
ATOM 791 O O . TRP A 1 100 ? 0.978 -7.471 -2.929 1.00 94.69 100 TRP A O 1
ATOM 801 N N . ILE A 1 101 ? 0.951 -5.225 -3.035 1.00 94.75 101 ILE A N 1
ATOM 802 C CA . ILE A 1 101 ? -0.373 -5.063 -2.410 1.00 94.75 101 ILE A CA 1
ATOM 803 C C . ILE A 1 101 ? -1.466 -5.738 -3.244 1.00 94.75 101 IL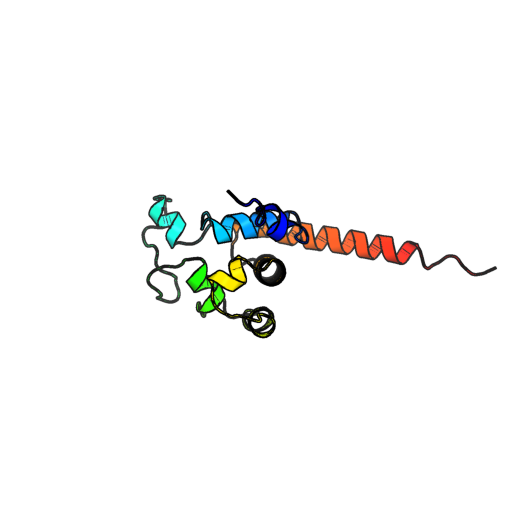E A C 1
ATOM 805 O O . ILE A 1 101 ? -2.279 -6.481 -2.689 1.00 94.75 101 ILE A O 1
ATOM 809 N N . LEU A 1 102 ? -1.478 -5.504 -4.560 1.00 93.75 102 LEU A N 1
ATOM 810 C CA . LEU A 1 102 ? -2.469 -6.081 -5.472 1.00 93.75 102 LEU A CA 1
ATOM 811 C C . LEU A 1 102 ? -2.383 -7.613 -5.494 1.00 93.75 102 LEU A C 1
ATOM 813 O O . LEU A 1 102 ? -3.405 -8.279 -5.361 1.00 93.75 102 LEU A O 1
ATOM 817 N N . ASN A 1 103 ? -1.171 -8.170 -5.562 1.00 90.94 103 ASN A N 1
ATOM 818 C CA . ASN A 1 103 ? -0.947 -9.617 -5.620 1.00 90.94 103 ASN A CA 1
ATOM 819 C C . ASN A 1 103 ? -1.334 -10.344 -4.330 1.00 90.94 103 ASN A C 1
ATOM 821 O O . ASN A 1 103 ? -1.693 -11.518 -4.369 1.00 90.94 103 ASN A O 1
ATOM 825 N N . LYS A 1 104 ? -1.194 -9.691 -3.172 1.00 88.94 104 LYS A N 1
ATOM 826 C CA . LYS A 1 104 ? -1.495 -10.315 -1.877 1.00 88.94 104 LYS A CA 1
ATOM 827 C C . LYS A 1 104 ? -2.941 -10.138 -1.436 1.00 88.94 104 LYS A C 1
ATOM 829 O O . LYS A 1 104 ? -3.394 -10.896 -0.585 1.00 88.94 104 LYS A O 1
ATOM 834 N N . GLY A 1 105 ? -3.653 -9.148 -1.978 1.00 84.44 105 GLY A N 1
ATOM 835 C CA . GLY A 1 105 ? -5.063 -8.914 -1.663 1.00 84.44 105 GLY A CA 1
ATOM 836 C C . GLY A 1 105 ? -5.328 -8.528 -0.202 1.00 84.44 105 GLY A C 1
ATOM 837 O O . GLY A 1 105 ? -6.458 -8.646 0.265 1.00 84.44 105 GLY A O 1
ATOM 838 N N . TRP A 1 106 ? -4.312 -8.070 0.539 1.00 83.62 106 TRP A N 1
ATOM 839 C CA . TRP A 1 106 ? -4.447 -7.774 1.971 1.00 83.62 106 TRP A CA 1
ATOM 840 C C . TRP A 1 106 ? -5.418 -6.643 2.275 1.00 83.62 106 TRP A C 1
ATOM 842 O O . TRP A 1 106 ? -6.098 -6.661 3.300 1.00 83.62 106 TRP A O 1
ATOM 852 N N . ILE A 1 107 ? -5.506 -5.663 1.376 1.00 89.19 107 ILE A N 1
ATOM 853 C CA . ILE A 1 107 ? -6.505 -4.607 1.474 1.00 89.19 107 ILE A CA 1
ATOM 854 C C . ILE A 1 107 ? -7.679 -5.024 0.609 1.00 89.19 107 ILE A C 1
ATOM 856 O O . ILE A 1 107 ? -7.631 -4.904 -0.616 1.00 89.19 107 ILE A O 1
ATOM 860 N N . LYS A 1 108 ? -8.756 -5.475 1.260 1.00 89.31 108 LYS A N 1
ATOM 861 C CA . LYS A 1 108 ? -9.978 -5.944 0.587 1.00 89.31 108 LYS A CA 1
ATOM 862 C C . LYS A 1 108 ? -10.505 -4.948 -0.452 1.00 89.31 108 LYS A C 1
ATOM 864 O O . LYS A 1 108 ? -11.034 -5.372 -1.474 1.00 89.31 108 LYS A O 1
ATOM 869 N N . GLN A 1 109 ? -10.302 -3.648 -0.226 1.00 91.75 109 GLN A N 1
ATOM 870 C CA . GLN A 1 109 ? -10.707 -2.581 -1.146 1.00 91.75 109 GLN A CA 1
ATOM 871 C C . GLN A 1 109 ? -10.092 -2.703 -2.556 1.00 91.75 109 GLN A C 1
ATOM 873 O O . GLN A 1 109 ? -10.666 -2.200 -3.513 1.00 91.75 109 GLN A O 1
ATOM 878 N N . PHE A 1 110 ? -8.934 -3.359 -2.695 1.00 92.50 110 PHE A N 1
ATOM 879 C CA . PHE A 1 110 ? -8.220 -3.511 -3.966 1.00 92.50 110 PHE A CA 1
ATOM 880 C C . PHE A 1 110 ? -8.332 -4.911 -4.572 1.00 92.50 110 PHE A C 1
ATOM 882 O O . PHE A 1 110 ? -7.762 -5.152 -5.633 1.00 92.50 110 PHE A O 1
ATOM 889 N N . ARG A 1 111 ? -9.070 -5.831 -3.937 1.00 90.81 111 ARG A N 1
ATOM 890 C CA . ARG A 1 111 ? -9.161 -7.229 -4.382 1.00 90.81 111 ARG A CA 1
ATOM 891 C C . ARG A 1 111 ? -9.589 -7.341 -5.851 1.00 90.81 111 ARG A C 1
ATOM 893 O O . ARG A 1 111 ? -8.883 -7.952 -6.643 1.00 90.81 111 ARG A O 1
ATOM 900 N N . LEU A 1 112 ? -10.690 -6.681 -6.221 1.00 89.81 112 LEU A N 1
ATOM 901 C CA . LEU A 1 112 ? -11.203 -6.704 -7.596 1.00 89.81 112 LEU A CA 1
ATOM 902 C C . LEU A 1 112 ? -10.222 -6.075 -8.597 1.00 89.81 112 LEU A C 1
ATOM 904 O O . LEU A 1 112 ? -10.076 -6.567 -9.710 1.00 89.81 112 LEU A O 1
ATOM 908 N N . ALA A 1 113 ? -9.526 -5.004 -8.203 1.00 90.25 113 ALA A N 1
ATOM 909 C CA . ALA A 1 113 ? -8.525 -4.379 -9.061 1.00 90.25 113 ALA A CA 1
ATOM 910 C C . ALA A 1 113 ? -7.370 -5.349 -9.368 1.00 90.25 113 ALA A C 1
ATOM 912 O O . ALA A 1 113 ? -6.942 -5.432 -10.514 1.00 90.25 113 ALA A O 1
ATOM 913 N N . GLY A 1 114 ? -6.919 -6.126 -8.375 1.00 88.88 114 GLY A N 1
ATOM 914 C CA . GLY A 1 114 ? -5.919 -7.179 -8.574 1.00 88.88 114 GLY A CA 1
ATOM 915 C C . GLY A 1 114 ? -6.396 -8.287 -9.519 1.00 88.88 114 GLY A C 1
ATOM 916 O O . GLY A 1 114 ? -5.674 -8.653 -10.441 1.00 88.88 114 GLY A O 1
ATOM 917 N N . GLU A 1 115 ? -7.627 -8.776 -9.345 1.00 89.69 115 GLU A N 1
ATOM 918 C CA . GLU A 1 115 ? -8.229 -9.809 -10.210 1.00 89.69 115 GLU A CA 1
ATOM 919 C C . GLU A 1 115 ? -8.325 -9.358 -11.676 1.00 89.69 115 GLU A C 1
ATOM 921 O O . GLU A 1 115 ? -7.993 -10.114 -12.592 1.00 89.69 115 GLU A O 1
ATOM 926 N N . VAL A 1 116 ? -8.729 -8.105 -11.908 1.00 89.00 116 VAL A N 1
ATOM 927 C CA . VAL A 1 116 ? -8.804 -7.527 -13.255 1.00 89.00 116 VAL A CA 1
ATOM 928 C C . VAL A 1 116 ? -7.417 -7.419 -13.889 1.00 89.00 116 VAL A C 1
ATOM 930 O O . VAL A 1 116 ? -7.268 -7.789 -15.049 1.00 89.00 116 VAL A O 1
ATOM 933 N N . GLU A 1 117 ? -6.396 -6.963 -13.160 1.00 87.50 117 GLU A N 1
ATOM 934 C CA . GLU A 1 117 ? -5.023 -6.858 -13.686 1.00 87.50 117 GLU A CA 1
ATOM 935 C C . GLU A 1 117 ? -4.461 -8.221 -14.126 1.00 87.50 117 GLU A C 1
ATOM 937 O O . GLU A 1 117 ? -3.8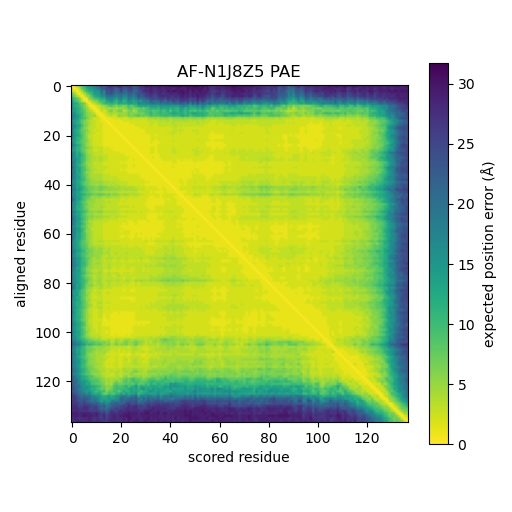44 -8.322 -15.191 1.00 87.50 117 GLU A O 1
ATOM 942 N N . VAL A 1 118 ? -4.735 -9.288 -13.365 1.00 86.62 118 VAL A N 1
ATOM 943 C CA . VAL A 1 118 ? -4.373 -10.664 -13.750 1.00 86.62 118 VAL A CA 1
ATOM 944 C C . VAL A 1 118 ? -5.084 -11.065 -15.044 1.00 86.62 118 VAL A C 1
ATOM 946 O O . VAL A 1 118 ? -4.432 -11.454 -16.012 1.00 86.62 118 VAL A O 1
ATOM 949 N N . ALA A 1 119 ? -6.405 -10.880 -15.115 1.00 86.94 119 ALA A N 1
ATOM 950 C CA . ALA A 1 119 ? -7.184 -11.235 -16.299 1.00 86.94 119 ALA A CA 1
ATOM 951 C C . ALA A 1 119 ? -6.772 -10.441 -17.555 1.00 86.94 119 ALA A C 1
ATOM 953 O O . ALA A 1 119 ? -6.810 -10.972 -18.668 1.00 86.94 119 ALA A O 1
ATOM 954 N N . MET A 1 120 ? -6.380 -9.172 -17.405 1.00 84.94 120 MET A N 1
ATOM 955 C CA . MET A 1 120 ? -5.882 -8.354 -18.517 1.00 84.94 120 MET A CA 1
ATOM 956 C C . MET A 1 120 ? -4.498 -8.816 -18.978 1.00 84.94 120 MET A C 1
ATOM 958 O O . MET A 1 120 ? -4.265 -8.909 -20.183 1.00 84.94 120 MET A O 1
ATOM 962 N N . SER A 1 121 ? -3.615 -9.177 -18.045 1.00 81.81 121 SER A N 1
ATOM 963 C CA . SER A 1 121 ? -2.291 -9.731 -18.356 1.00 81.81 121 SER A CA 1
ATOM 964 C C . SER A 1 121 ? -2.395 -11.060 -19.115 1.00 81.81 121 SER A C 1
ATOM 966 O O . SER A 1 121 ? -1.711 -11.254 -20.121 1.00 81.81 121 SER A O 1
ATOM 968 N N . ASP A 1 122 ? -3.321 -11.937 -18.715 1.00 81.25 122 ASP A N 1
ATOM 969 C CA . ASP A 1 122 ? -3.583 -13.210 -19.398 1.00 81.25 122 ASP A CA 1
ATOM 970 C C . ASP A 1 122 ? -4.095 -13.015 -20.830 1.00 81.25 122 ASP A C 1
ATOM 972 O O . ASP A 1 122 ? -3.687 -13.735 -21.747 1.00 81.25 122 ASP A O 1
ATOM 976 N N . LYS A 1 123 ? -4.967 -12.023 -21.055 1.00 77.25 123 LYS A N 1
ATOM 977 C CA . LYS A 1 123 ? -5.452 -11.677 -22.400 1.00 77.25 123 LYS A CA 1
ATOM 978 C C . LYS A 1 123 ? -4.325 -11.185 -23.305 1.00 77.25 123 LYS A C 1
ATOM 980 O O . LYS A 1 123 ? -4.267 -11.610 -24.456 1.00 77.25 123 LYS A O 1
ATOM 985 N N . VAL A 1 124 ? -3.433 -10.334 -22.792 1.00 77.88 124 VAL A N 1
ATOM 986 C CA . VAL A 1 124 ? -2.270 -9.823 -23.542 1.00 77.88 124 VAL A CA 1
ATOM 987 C C . VAL A 1 124 ? -1.301 -10.954 -23.892 1.00 77.88 124 VAL A C 1
ATOM 989 O O . VAL A 1 124 ? -0.837 -11.046 -25.025 1.00 77.88 124 VAL A O 1
ATOM 992 N N . ASN A 1 125 ? -1.033 -11.865 -22.955 1.00 74.19 125 ASN A N 1
ATOM 993 C CA . ASN A 1 125 ? -0.139 -12.996 -23.206 1.00 74.19 125 ASN A CA 1
ATOM 994 C C . ASN A 1 125 ? -0.713 -13.964 -24.263 1.00 74.19 125 ASN A C 1
ATOM 996 O O . ASN A 1 125 ? 0.010 -14.475 -25.120 1.00 74.19 125 ASN A O 1
ATOM 1000 N N . ARG A 1 126 ? -2.036 -14.180 -24.255 1.00 72.38 126 ARG A N 1
ATOM 1001 C CA . ARG A 1 126 ? -2.732 -14.990 -25.271 1.00 72.38 126 ARG A CA 1
ATOM 1002 C C . ARG A 1 126 ? -2.728 -14.342 -26.656 1.00 72.38 126 ARG A C 1
ATOM 1004 O O . ARG A 1 126 ? -2.559 -15.056 -27.638 1.00 72.38 126 ARG A O 1
ATOM 1011 N N . SER A 1 127 ? -2.888 -13.022 -26.753 1.00 71.75 127 SER A N 1
ATOM 1012 C CA . SER A 1 127 ? -2.853 -12.313 -28.039 1.00 71.75 127 SER A CA 1
ATOM 1013 C C . SER A 1 127 ? -1.438 -12.153 -28.611 1.00 71.75 127 SER A C 1
ATOM 1015 O O . SER A 1 127 ? -1.295 -12.060 -29.828 1.00 71.75 127 SER A O 1
ATOM 1017 N N . GLY A 1 128 ? -0.398 -12.182 -27.769 1.00 59.41 128 GLY A N 1
ATOM 1018 C CA . GLY A 1 128 ? 1.007 -12.223 -28.196 1.00 59.41 128 GLY A CA 1
ATOM 1019 C C . GLY A 1 128 ? 1.395 -13.540 -28.878 1.00 59.41 128 GLY A C 1
ATOM 1020 O O . GLY A 1 128 ? 1.965 -13.517 -29.963 1.00 59.41 128 GLY A O 1
ATOM 1021 N N . ARG A 1 129 ? 0.989 -14.691 -28.318 1.00 58.78 129 ARG A N 1
ATOM 1022 C CA . ARG A 1 129 ? 1.278 -16.026 -28.895 1.00 58.78 129 ARG A CA 1
ATOM 1023 C C . ARG A 1 129 ? 0.675 -16.273 -30.282 1.00 58.78 129 ARG A C 1
ATOM 1025 O O . ARG A 1 129 ? 1.125 -17.173 -30.977 1.00 58.78 129 ARG A O 1
ATOM 1032 N N . GLY A 1 130 ? -0.336 -15.503 -30.686 1.00 53.44 130 GLY A N 1
ATOM 1033 C CA . GLY A 1 130 ? -0.970 -15.633 -32.001 1.00 53.44 130 GLY A CA 1
ATOM 1034 C C . GLY A 1 130 ? -0.200 -14.987 -33.159 1.00 53.44 130 GLY A C 1
ATOM 1035 O O . GLY A 1 130 ? -0.612 -15.158 -34.302 1.00 53.44 130 GLY A O 1
ATOM 1036 N N . LYS A 1 131 ? 0.879 -14.231 -32.896 1.00 54.75 131 LYS A N 1
ATOM 1037 C CA . LYS A 1 131 ? 1.640 -13.510 -33.936 1.00 54.75 131 LYS A CA 1
ATOM 1038 C C . LYS A 1 131 ? 2.926 -14.208 -34.388 1.00 54.75 131 LYS A C 1
ATOM 1040 O O . LYS A 1 131 ? 3.414 -13.888 -35.464 1.00 54.75 131 LYS A O 1
ATOM 1045 N N . ASP A 1 132 ? 3.403 -15.201 -33.642 1.00 53.88 132 ASP A N 1
ATOM 1046 C CA . ASP A 1 132 ? 4.661 -15.909 -33.934 1.00 53.88 132 ASP A CA 1
ATOM 1047 C C . ASP A 1 132 ? 4.445 -17.220 -34.729 1.00 53.88 132 ASP A C 1
ATOM 1049 O O . ASP A 1 132 ? 5.354 -18.033 -34.864 1.00 53.88 132 ASP A O 1
ATOM 1053 N N . GLY A 1 133 ? 3.226 -17.452 -35.237 1.00 49.44 133 GLY A N 1
ATOM 1054 C CA . GLY A 1 133 ? 2.781 -18.740 -35.787 1.00 49.44 133 GLY A CA 1
ATOM 1055 C C . GLY A 1 133 ? 2.515 -18.803 -37.295 1.00 49.44 133 GLY A C 1
ATOM 1056 O O . GLY A 1 133 ? 1.871 -19.751 -37.731 1.00 49.44 133 GLY A O 1
ATOM 1057 N N . ILE A 1 134 ? 2.953 -17.829 -38.103 1.00 51.78 134 ILE A N 1
ATOM 1058 C CA . ILE A 1 134 ? 2.829 -17.904 -39.573 1.00 51.78 134 ILE A CA 1
ATOM 1059 C C . ILE A 1 134 ? 4.153 -17.487 -40.216 1.00 51.78 134 ILE A C 1
ATOM 1061 O O . ILE A 1 134 ? 4.307 -16.348 -40.637 1.00 51.78 134 ILE A O 1
ATOM 1065 N N . HIS A 1 135 ? 5.106 -18.416 -40.286 1.00 48.75 135 HIS A N 1
ATOM 1066 C CA . HIS A 1 135 ? 6.168 -18.449 -41.300 1.00 48.75 135 HIS A CA 1
ATOM 1067 C C . HIS A 1 135 ? 6.562 -19.915 -41.528 1.00 48.75 135 HIS A C 1
ATOM 1069 O O . HIS A 1 135 ? 7.491 -20.437 -40.923 1.00 48.75 135 HIS A O 1
ATOM 1075 N N . THR A 1 136 ? 5.796 -20.593 -42.381 1.00 47.06 136 THR A N 1
ATOM 1076 C CA . THR A 1 136 ? 6.237 -21.787 -43.117 1.00 47.06 136 THR A CA 1
ATOM 1077 C C . THR A 1 136 ? 5.609 -21.710 -44.504 1.00 47.06 136 THR A C 1
ATOM 1079 O O . THR A 1 136 ? 4.392 -21.546 -44.598 1.00 47.06 136 THR A O 1
ATOM 1082 N N . GLY A 1 137 ? 6.441 -21.784 -45.546 1.00 39.50 137 GLY A N 1
ATOM 1083 C CA . GLY A 1 137 ? 6.043 -21.767 -46.955 1.00 39.50 137 GLY A CA 1
ATOM 1084 C C . GLY A 1 137 ? 6.810 -20.741 -47.760 1.00 39.50 137 GLY A C 1
ATOM 1085 O O . GLY A 1 137 ? 6.213 -19.678 -48.024 1.00 39.50 137 GLY A O 1
#

Secondary structure (DSSP, 8-state):
------THHHHTT--HHHHHHHHHHHHT-SSSHHHHHHTT-TT------TTS-S---HHHHHHT-GGG-TTHHHHHTT-S--SHHHHHH-HHHHHHHHHHHHHHT-SGGGHHHHHHHHHHHHHHHHHHTTSS-----

Sequence (137 aa):
MNFKDTPLRIHRNLTRAQSSVAIQLRSEHIGLNSYLSRRKVRGVEKPSCPCGYPSQNVKHMVLACPQWANGRGGFLRQAKDRSFEAMMNSPEDMARITQWILNKGWIKQFRLAGEVEVAMSDKVNRSGRGKDGIHTG

pLDDT: mean 87.13, std 15.76, range [30.31, 98.19]

Mean predicted aligned error: 7.53 Å

Solvent-accessible surface area (backbone atoms only — not comparable to full-atom values): 8096 Å² total; per-residue (Å²): 136,83,89,83,76,56,79,61,65,52,42,73,86,39,53,74,56,35,38,56,46,48,54,23,55,76,68,51,67,43,99,35,36,37,40,36,22,76,69,63,40,89,96,33,87,53,28,43,29,95,84,71,46,74,54,26,38,62,66,40,49,73,74,64,37,73,92,51,45,82,70,40,65,65,48,57,71,70,40,90,52,82,50,66,69,54,29,74,68,31,40,69,45,40,45,45,52,29,49,50,47,35,74,65,39,80,51,68,92,42,34,66,51,30,56,49,53,52,55,52,52,53,51,52,55,58,60,55,65,69,70,82,74,82,88,85,135